Protein AF-A0A1Q9GMV2-F1 (afdb_monomer_lite)

Foldseek 3Di:
DCVVCVPPVNVVVVVVVVVVVVVVVVCVVVVVVVVVVVVVVVVVVVVVVVVVVVVVVVVVVVD

Secondary structure (DSSP, 8-state):
--TTTT-HHHHHHHHHHHHHHHHHHHHHHHHHHHHHHHHHHHHHHHHHHHHHHHHHHHHHHT-

Sequence (63 aa):
MVEWLLNPWVISIIVVSVVVSNIAALKYTANMKFGYRDKIKYLHEKQKREEAQKDEEKKDEQS

InterPro domains:
  IPR021550 Protein of unknown function DUF2897 [PF11446] (4-56)

Structure (mmCIF, N/CA/C/O backbone):
data_AF-A0A1Q9GMV2-F1
#
_entry.id   AF-A0A1Q9GMV2-F1
#
loop_
_atom_site.group_PDB
_atom_site.id
_atom_site.type_symbol
_atom_site.label_atom_id
_atom_site.label_alt_id
_atom_site.label_comp_id
_atom_site.label_asym_id
_atom_site.label_entity_id
_atom_site.label_seq_id
_atom_site.pdbx_PDB_ins_code
_atom_site.Cartn_x
_atom_site.Cartn_y
_atom_site.Cartn_z
_atom_site.occupancy
_atom_site.B_iso_or_equiv
_atom_site.auth_seq_id
_atom_site.auth_comp_id
_atom_site.auth_asym_id
_atom_site.auth_atom_id
_atom_site.pdbx_PDB_model_num
ATOM 1 N N . MET A 1 1 ? 9.728 -6.394 -32.758 1.00 62.84 1 MET A N 1
ATOM 2 C CA . MET A 1 1 ? 8.456 -6.432 -31.966 1.00 62.84 1 MET A CA 1
ATOM 3 C C . MET A 1 1 ? 8.734 -6.529 -30.464 1.00 62.84 1 MET A C 1
ATOM 5 O O . MET A 1 1 ? 8.085 -5.835 -29.695 1.00 62.84 1 MET A O 1
ATOM 9 N N . VAL A 1 2 ? 9.725 -7.325 -30.040 1.00 73.75 2 VAL A N 1
ATOM 10 C CA . VAL A 1 2 ? 10.160 -7.447 -28.632 1.00 73.75 2 VAL A CA 1
ATOM 11 C C . VAL A 1 2 ? 11.067 -6.308 -28.146 1.00 73.75 2 VAL A C 1
ATOM 13 O O . VAL A 1 2 ? 11.178 -6.092 -26.944 1.00 73.75 2 VAL A O 1
ATOM 16 N N . GLU A 1 3 ? 11.680 -5.539 -29.052 1.00 74.44 3 GLU A N 1
ATOM 17 C CA . GLU A 1 3 ? 12.599 -4.448 -28.681 1.00 74.44 3 GLU A CA 1
ATOM 18 C C . GLU A 1 3 ? 11.918 -3.317 -27.900 1.00 74.44 3 GLU A C 1
ATOM 20 O O . GLU A 1 3 ? 12.5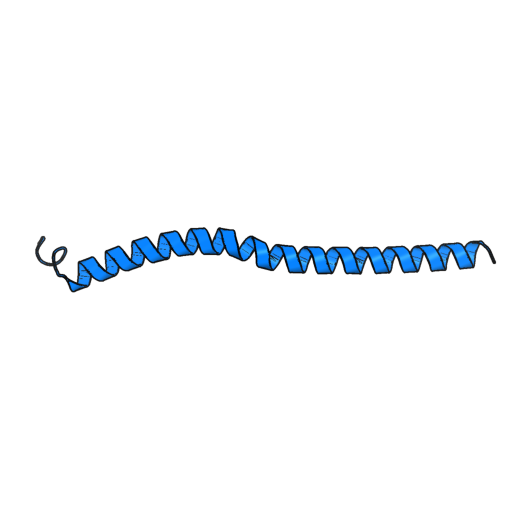57 -2.652 -27.092 1.00 74.44 3 GLU A O 1
ATOM 25 N N . TRP A 1 4 ? 10.611 -3.117 -28.096 1.00 79.44 4 TRP A N 1
ATOM 26 C CA . TRP A 1 4 ? 9.846 -2.130 -27.334 1.00 79.44 4 TRP A CA 1
ATOM 27 C C . TRP A 1 4 ? 9.596 -2.583 -25.890 1.00 79.44 4 TRP A C 1
ATOM 29 O O . TRP A 1 4 ? 9.670 -1.773 -24.971 1.00 79.44 4 TRP A O 1
ATOM 39 N N . LEU A 1 5 ? 9.371 -3.885 -25.676 1.00 78.25 5 LEU A N 1
ATOM 40 C CA . LEU A 1 5 ? 9.189 -4.453 -24.338 1.00 78.25 5 LEU A CA 1
ATOM 41 C C . LEU A 1 5 ? 10.505 -4.467 -23.547 1.00 78.25 5 LEU A C 1
ATOM 43 O O . LEU A 1 5 ? 10.499 -4.257 -22.338 1.00 78.25 5 LEU A O 1
ATOM 47 N N . LEU A 1 6 ? 11.629 -4.682 -24.236 1.00 81.19 6 LEU A N 1
ATOM 48 C CA . LEU A 1 6 ? 12.971 -4.681 -23.646 1.00 81.19 6 LEU A CA 1
ATOM 49 C C . LEU A 1 6 ? 13.580 -3.275 -23.505 1.00 81.19 6 LEU A C 1
ATOM 51 O O . LEU A 1 6 ? 14.751 -3.138 -23.154 1.00 81.19 6 LEU A O 1
ATOM 55 N N . ASN A 1 7 ? 12.805 -2.221 -23.766 1.00 90.75 7 ASN A N 1
ATOM 56 C CA . ASN A 1 7 ? 13.263 -0.855 -23.572 1.00 90.75 7 ASN A CA 1
ATOM 57 C C . ASN A 1 7 ? 13.396 -0.561 -22.062 1.00 90.75 7 ASN A C 1
ATOM 59 O O . ASN A 1 7 ? 12.429 -0.771 -21.319 1.00 90.75 7 ASN A O 1
ATOM 63 N N . PRO A 1 8 ? 14.548 -0.041 -21.590 1.00 87.25 8 PRO A N 1
ATOM 64 C CA . PRO A 1 8 ? 14.796 0.195 -20.165 1.00 87.25 8 PRO A CA 1
ATOM 65 C C . PRO A 1 8 ? 13.724 1.067 -19.497 1.00 87.25 8 PRO A C 1
ATOM 67 O O . PRO A 1 8 ? 13.398 0.863 -18.327 1.00 87.25 8 PRO A O 1
ATOM 70 N N . TRP A 1 9 ? 13.123 1.996 -20.242 1.00 91.25 9 TRP A N 1
ATOM 71 C CA . TRP A 1 9 ? 12.057 2.851 -19.725 1.00 91.25 9 TRP A CA 1
ATOM 72 C C . TRP A 1 9 ? 10.743 2.087 -19.492 1.00 91.25 9 TRP A C 1
ATOM 74 O O . TRP A 1 9 ? 10.091 2.258 -18.464 1.00 91.25 9 TRP A O 1
ATOM 84 N N .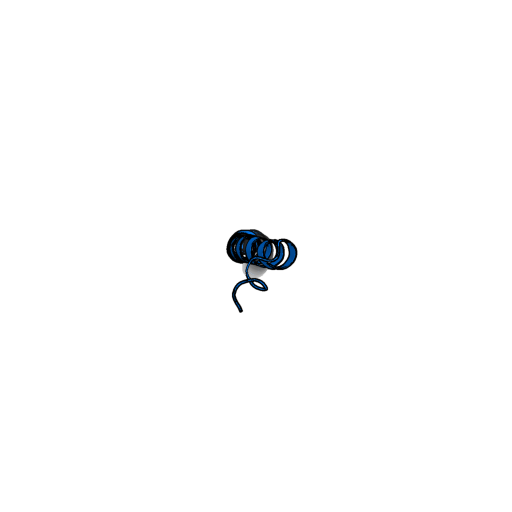 VAL A 1 10 ? 10.388 1.181 -20.406 1.00 89.62 10 VAL A N 1
ATOM 85 C CA . VAL A 1 10 ? 9.157 0.375 -20.339 1.00 89.62 10 VAL A CA 1
ATOM 86 C C . VAL A 1 10 ? 9.245 -0.644 -19.201 1.00 89.62 10 VAL A C 1
ATOM 88 O O . VAL A 1 10 ? 8.307 -0.770 -18.412 1.00 89.62 10 VAL A O 1
ATOM 91 N N . ILE A 1 11 ? 10.397 -1.304 -19.047 1.00 91.81 11 ILE A N 1
ATOM 92 C CA . ILE A 1 11 ? 10.643 -2.241 -17.941 1.00 91.81 11 ILE A CA 1
ATOM 93 C C . ILE A 1 11 ? 10.482 -1.534 -16.587 1.00 91.81 11 ILE A C 1
ATOM 95 O O . ILE A 1 11 ? 9.852 -2.079 -15.680 1.00 91.81 11 ILE A O 1
ATOM 99 N N . SER A 1 12 ? 10.996 -0.307 -16.451 1.00 92.38 12 SER A N 1
ATOM 100 C CA . SER A 1 12 ? 10.891 0.468 -15.209 1.00 92.38 12 SER A CA 1
ATOM 101 C C . SER A 1 12 ? 9.437 0.734 -14.809 1.00 92.38 12 SER A C 1
ATOM 103 O O . SER A 1 12 ? 9.072 0.505 -13.656 1.00 92.38 12 SER A O 1
ATOM 105 N N . ILE A 1 13 ? 8.586 1.128 -15.764 1.00 91.62 13 ILE A N 1
ATOM 106 C CA . ILE A 1 13 ? 7.156 1.365 -15.512 1.00 91.62 13 ILE A CA 1
ATOM 107 C C . ILE A 1 13 ? 6.479 0.083 -15.022 1.00 91.62 13 ILE A C 1
ATOM 109 O O . ILE A 1 13 ? 5.762 0.125 -14.026 1.00 91.62 13 ILE A O 1
ATOM 113 N N . ILE A 1 14 ? 6.750 -1.060 -15.661 1.00 91.94 14 ILE A N 1
ATOM 114 C CA . ILE A 1 14 ? 6.168 -2.352 -15.268 1.00 91.94 14 ILE A CA 1
ATOM 115 C C . ILE A 1 14 ? 6.573 -2.717 -13.833 1.00 91.9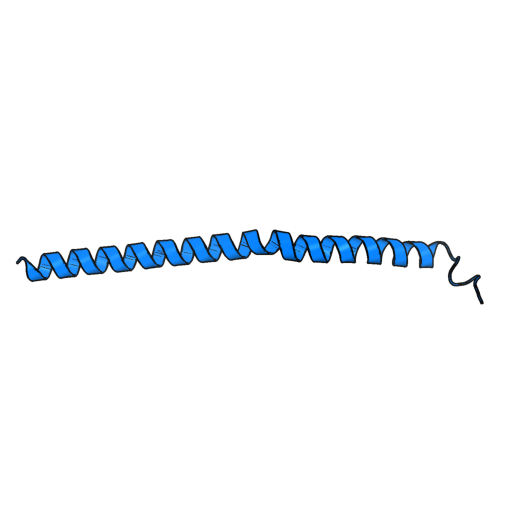4 14 ILE A C 1
ATOM 117 O O . ILE A 1 14 ? 5.716 -3.068 -13.020 1.00 91.94 14 ILE A O 1
ATOM 121 N N . VAL A 1 15 ? 7.861 -2.596 -13.496 1.00 92.62 15 VAL A N 1
ATOM 122 C CA . VAL A 1 15 ? 8.366 -2.895 -12.146 1.00 92.62 15 VAL A CA 1
ATOM 123 C C . VAL A 1 15 ? 7.725 -1.972 -11.107 1.00 92.62 15 VAL A C 1
ATOM 125 O O . VAL A 1 15 ? 7.235 -2.450 -10.083 1.00 92.62 15 VAL A O 1
ATOM 128 N N . VAL A 1 16 ? 7.662 -0.666 -11.380 1.00 91.44 16 VAL A N 1
ATOM 129 C CA . VAL A 1 16 ? 7.016 0.308 -10.486 1.00 91.44 16 VAL A CA 1
ATOM 130 C C . VAL A 1 16 ? 5.526 0.001 -10.323 1.00 91.44 16 VAL A C 1
ATOM 132 O O . VAL A 1 16 ? 5.028 0.034 -9.199 1.00 91.44 16 VAL A O 1
ATOM 135 N N . SER A 1 17 ? 4.816 -0.363 -11.394 1.00 89.56 17 SER A N 1
ATOM 136 C CA . SER A 1 17 ? 3.409 -0.768 -11.321 1.00 89.56 17 SER A CA 1
ATOM 137 C C . SER A 1 17 ? 3.208 -1.985 -10.418 1.00 89.56 17 SER A C 1
ATOM 139 O O . SER A 1 17 ? 2.347 -1.932 -9.546 1.00 89.56 17 SER A O 1
ATOM 141 N N . VAL A 1 18 ? 4.021 -3.040 -10.546 1.00 88.75 18 VAL A N 1
ATOM 142 C CA . VAL A 1 18 ? 3.922 -4.238 -9.685 1.00 88.75 18 VAL A CA 1
ATOM 143 C C . VAL A 1 18 ? 4.178 -3.892 -8.214 1.00 88.75 18 VAL A C 1
ATOM 145 O O . VAL A 1 18 ? 3.449 -4.353 -7.330 1.00 88.75 18 VAL A O 1
ATOM 148 N N . VAL A 1 19 ? 5.170 -3.039 -7.942 1.00 87.69 19 VAL A N 1
ATOM 149 C CA . VAL A 1 19 ? 5.483 -2.574 -6.583 1.00 87.69 19 VAL A CA 1
ATOM 150 C C . VAL A 1 19 ? 4.326 -1.754 -6.003 1.00 87.69 19 VAL A C 1
ATOM 152 O O . VAL A 1 19 ? 3.887 -2.020 -4.883 1.00 87.69 19 VAL A O 1
ATOM 155 N N . VAL A 1 20 ? 3.772 -0.803 -6.761 1.00 83.94 20 VAL A N 1
ATOM 156 C CA . VAL A 1 20 ? 2.637 0.025 -6.319 1.00 83.94 20 VAL A CA 1
ATOM 157 C C . VAL A 1 20 ? 1.361 -0.803 -6.158 1.00 83.94 20 VAL A C 1
ATOM 159 O O . VAL A 1 20 ? 0.624 -0.569 -5.206 1.00 83.94 20 VAL A O 1
ATOM 162 N N . SER A 1 21 ? 1.104 -1.798 -7.010 1.00 81.19 21 SER A N 1
ATOM 163 C CA . SER A 1 21 ? -0.030 -2.722 -6.858 1.00 81.19 21 SER A CA 1
ATOM 164 C C . SER A 1 21 ? 0.057 -3.535 -5.564 1.00 81.19 21 SER A C 1
ATOM 166 O O . SER A 1 21 ? -0.958 -3.734 -4.895 1.00 81.19 21 SER A O 1
ATOM 168 N N . ASN A 1 22 ? 1.261 -3.940 -5.156 1.00 82.94 22 ASN A N 1
ATOM 169 C CA . ASN A 1 22 ? 1.477 -4.613 -3.874 1.00 82.94 22 ASN A CA 1
ATOM 170 C C . ASN A 1 22 ? 1.282 -3.643 -2.692 1.00 82.94 22 ASN A C 1
ATOM 172 O O . ASN A 1 22 ? 0.548 -3.930 -1.745 1.00 82.94 22 ASN A O 1
ATOM 176 N N . ILE A 1 23 ? 1.834 -2.429 -2.796 1.00 77.00 23 ILE A N 1
ATOM 177 C CA . ILE A 1 23 ? 1.632 -1.380 -1.787 1.00 77.00 23 ILE A CA 1
ATOM 178 C C . ILE A 1 23 ? 0.158 -0.971 -1.695 1.00 77.00 23 ILE A C 1
ATOM 180 O O . ILE A 1 23 ? -0.308 -0.672 -0.605 1.00 77.00 23 ILE A O 1
ATOM 184 N N . ALA A 1 24 ? -0.608 -0.976 -2.785 1.00 68.38 24 ALA A N 1
ATOM 185 C CA . ALA A 1 24 ? -2.035 -0.663 -2.772 1.00 68.38 24 ALA A CA 1
ATOM 186 C C . ALA A 1 24 ? -2.844 -1.719 -2.000 1.00 68.38 24 ALA A C 1
ATOM 188 O O . ALA A 1 24 ? -3.735 -1.349 -1.232 1.00 68.38 24 ALA A O 1
ATOM 189 N N . ALA A 1 25 ? -2.487 -3.003 -2.114 1.00 65.62 25 ALA A N 1
ATOM 190 C CA . ALA A 1 25 ? -3.055 -4.066 -1.283 1.00 65.62 25 ALA A CA 1
ATOM 191 C C . ALA A 1 25 ? -2.688 -3.883 0.203 1.00 65.62 25 ALA A C 1
ATOM 193 O O . ALA A 1 25 ? -3.549 -3.980 1.080 1.00 65.62 25 ALA A O 1
ATOM 194 N N . LEU A 1 26 ? -1.438 -3.506 0.497 1.00 63.41 26 LEU A N 1
ATOM 195 C CA . LEU A 1 26 ? -1.006 -3.172 1.860 1.00 63.41 26 LEU A CA 1
ATOM 196 C C . LEU A 1 26 ? -1.648 -1.884 2.387 1.00 63.41 26 LEU A C 1
ATOM 198 O O . LEU A 1 26 ? -1.965 -1.803 3.567 1.00 63.41 26 LEU A O 1
ATOM 202 N N . LYS A 1 27 ? -1.891 -0.880 1.542 1.00 63.97 27 LYS A N 1
ATOM 203 C CA . LYS A 1 27 ? -2.593 0.360 1.892 1.00 63.97 27 LYS A CA 1
ATOM 204 C C . LYS A 1 27 ? -4.046 0.056 2.217 1.00 63.97 27 LYS A C 1
ATOM 206 O O . LYS A 1 27 ? -4.561 0.622 3.173 1.00 63.97 27 LYS A O 1
ATOM 211 N N . TYR A 1 28 ? -4.679 -0.859 1.487 1.00 58.62 28 TYR A N 1
ATOM 212 C CA . TYR A 1 28 ? -6.003 -1.358 1.843 1.00 58.62 28 TYR A CA 1
ATOM 213 C C . TYR A 1 28 ? -5.975 -2.043 3.222 1.00 58.62 28 TYR A C 1
ATOM 215 O O . TYR A 1 28 ? -6.803 -1.722 4.070 1.00 58.62 28 TYR A O 1
ATOM 223 N N . THR A 1 29 ? -4.948 -2.850 3.521 1.00 59.78 29 THR A N 1
ATOM 224 C CA . THR A 1 29 ? -4.764 -3.475 4.849 1.00 59.78 29 THR A CA 1
ATOM 225 C C . THR A 1 29 ? -4.435 -2.471 5.969 1.00 59.78 29 THR A C 1
ATOM 227 O O . THR A 1 29 ? -4.929 -2.599 7.087 1.00 59.78 29 THR A O 1
ATOM 230 N N . ALA A 1 30 ? -3.626 -1.443 5.705 1.00 59.03 30 ALA A N 1
ATOM 231 C CA . ALA A 1 30 ? -3.187 -0.468 6.703 1.00 59.03 30 ALA A CA 1
ATOM 232 C C . ALA A 1 30 ? -4.221 0.648 6.933 1.00 59.03 30 ALA A C 1
ATOM 234 O O . ALA A 1 30 ? -4.335 1.165 8.048 1.00 59.03 30 ALA A O 1
ATOM 235 N N . ASN A 1 31 ? -5.019 1.003 5.920 1.00 54.88 31 ASN A N 1
ATOM 236 C CA . ASN A 1 31 ? -6.088 1.997 6.046 1.00 54.88 31 ASN A CA 1
ATOM 237 C C . ASN A 1 31 ? -7.304 1.464 6.830 1.00 54.88 31 ASN A C 1
ATOM 239 O O . ASN A 1 31 ? -8.058 2.261 7.385 1.00 54.88 31 ASN A O 1
ATOM 243 N N . MET A 1 32 ? -7.423 0.145 7.029 1.00 54.44 32 MET A N 1
ATOM 244 C CA . MET A 1 32 ? -8.366 -0.433 8.003 1.00 54.44 32 MET A CA 1
ATOM 245 C C . MET A 1 32 ? -8.071 0.034 9.437 1.00 54.44 32 MET A C 1
ATOM 247 O O . MET A 1 32 ? -8.991 0.203 10.235 1.00 54.44 32 MET A O 1
ATOM 251 N N . LYS A 1 33 ? -6.805 0.325 9.774 1.00 54.53 33 LYS A N 1
ATOM 252 C CA . LYS A 1 33 ? -6.432 0.795 11.118 1.00 54.53 33 LYS A CA 1
ATOM 253 C C . LYS A 1 33 ? -6.816 2.259 11.368 1.00 54.53 33 LYS A C 1
ATOM 255 O O . LYS A 1 33 ? -7.021 2.638 12.519 1.00 54.53 33 LYS A O 1
ATOM 260 N N . PHE A 1 34 ? -6.933 3.079 10.319 1.00 53.75 34 PHE A N 1
ATOM 261 C CA . PHE A 1 34 ? -7.328 4.486 10.453 1.00 53.75 34 PHE A CA 1
ATOM 262 C C . PHE A 1 34 ? -8.855 4.630 10.576 1.00 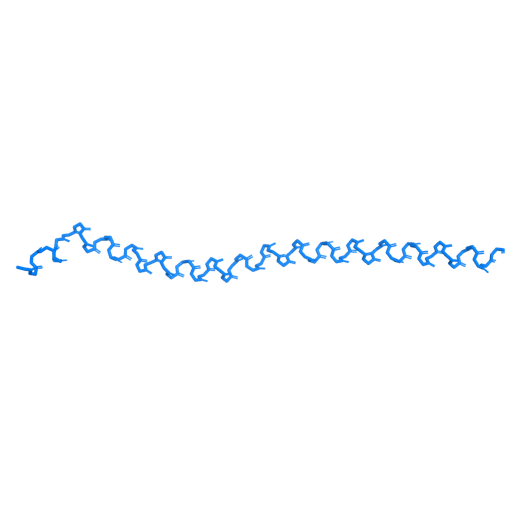53.75 34 PHE A C 1
ATOM 264 O O . PHE A 1 34 ? -9.319 5.338 11.466 1.00 53.75 34 PHE A O 1
ATOM 271 N N . GLY A 1 35 ? -9.632 3.862 9.798 1.00 59.19 35 GLY A N 1
ATOM 272 C CA . GLY A 1 35 ? -11.097 3.817 9.928 1.00 59.19 35 GLY A CA 1
ATOM 273 C C . GLY A 1 35 ? -11.595 3.134 11.213 1.00 59.19 35 GLY A C 1
ATOM 274 O O . GLY A 1 35 ? -12.602 3.543 11.786 1.00 59.19 35 GLY A O 1
ATOM 275 N N . TYR A 1 36 ? -10.870 2.131 11.725 1.00 61.28 36 TYR A N 1
ATOM 276 C CA . TYR A 1 36 ? -11.240 1.438 12.967 1.00 61.28 36 TYR A CA 1
ATOM 277 C C . TYR A 1 36 ? -11.066 2.310 14.221 1.00 61.28 36 TYR A C 1
ATOM 279 O O . TYR A 1 36 ? -11.887 2.246 15.132 1.00 61.28 36 TYR A O 1
ATOM 287 N N . ARG A 1 37 ? -10.031 3.163 14.271 1.00 63.94 37 ARG A N 1
ATOM 288 C CA . ARG A 1 37 ? -9.809 4.082 15.406 1.00 63.94 37 ARG A CA 1
ATOM 289 C C . ARG A 1 37 ? -10.896 5.147 15.506 1.00 63.94 37 ARG A C 1
ATOM 291 O O . ARG A 1 37 ? -11.334 5.446 16.613 1.00 63.94 37 ARG A O 1
ATOM 298 N N . ASP A 1 38 ? -11.343 5.674 14.371 1.00 68.31 38 ASP A N 1
ATOM 299 C CA . ASP A 1 38 ? -12.447 6.634 14.326 1.00 68.31 38 ASP A CA 1
ATOM 300 C C . ASP A 1 38 ? -13.774 5.973 14.731 1.00 68.31 38 ASP A C 1
ATOM 302 O O . ASP A 1 38 ? -14.484 6.472 15.605 1.00 68.31 38 ASP A O 1
ATOM 306 N N . LYS A 1 39 ? -14.030 4.754 14.233 1.00 69.62 39 LYS A N 1
ATOM 307 C CA . LYS A 1 39 ? -15.200 3.953 14.621 1.00 69.62 39 LYS A CA 1
ATOM 308 C C . LYS A 1 39 ? -15.222 3.606 16.113 1.00 69.62 39 LYS A C 1
ATOM 310 O O . LYS A 1 39 ? -16.282 3.681 16.728 1.00 69.62 39 LYS A O 1
ATOM 315 N N . ILE A 1 40 ? -14.081 3.253 16.714 1.00 76.44 40 ILE A N 1
ATOM 316 C CA . ILE A 1 40 ? -13.985 3.025 18.167 1.00 76.44 40 ILE A CA 1
ATOM 317 C C . ILE A 1 40 ? -14.251 4.316 18.938 1.00 76.44 40 ILE A C 1
ATOM 319 O O . ILE A 1 40 ? -14.993 4.291 19.917 1.00 76.44 40 ILE A O 1
ATOM 323 N N . LYS A 1 41 ? -13.679 5.443 18.501 1.00 79.75 41 LYS A N 1
ATOM 324 C CA . LYS A 1 41 ? -13.888 6.736 19.162 1.00 79.75 41 LYS A CA 1
ATOM 325 C C . LYS A 1 41 ? -15.366 7.136 19.139 1.00 79.75 41 LYS A C 1
ATOM 327 O O . LYS A 1 41 ? -15.897 7.532 20.172 1.00 79.75 41 LYS A O 1
ATOM 332 N N . TYR A 1 42 ? -16.032 6.954 17.999 1.00 80.50 42 TYR A N 1
ATOM 333 C CA . TYR A 1 42 ? -17.468 7.184 17.855 1.00 80.50 42 TYR A CA 1
ATOM 334 C C . TYR A 1 42 ? -18.304 6.278 18.773 1.00 80.50 42 TYR A C 1
ATOM 336 O O . TYR A 1 42 ? -19.196 6.761 19.468 1.00 80.50 42 TYR A O 1
ATOM 344 N N . LEU A 1 43 ? -18.003 4.975 18.821 1.00 82.00 43 LEU A N 1
ATOM 345 C CA . LEU A 1 43 ? -18.734 4.027 19.670 1.00 82.00 43 LEU A CA 1
ATOM 346 C C . LEU A 1 43 ? -18.564 4.331 21.164 1.00 82.00 43 LEU A C 1
ATOM 348 O O . LEU A 1 43 ? -19.543 4.299 21.904 1.00 82.00 43 LEU A O 1
ATOM 352 N N . HIS A 1 44 ? -17.351 4.681 21.590 1.00 83.56 44 HIS A N 1
ATOM 353 C CA . HIS A 1 44 ? -17.072 5.031 22.981 1.00 83.56 44 HIS A CA 1
ATOM 354 C C . HIS A 1 44 ? -17.780 6.329 23.399 1.00 83.56 44 HIS A C 1
ATOM 356 O O . HIS A 1 44 ? -18.338 6.413 24.491 1.00 83.56 44 HIS A O 1
ATOM 362 N N . GLU A 1 45 ? -17.814 7.335 22.520 1.00 83.62 45 GLU A N 1
ATOM 363 C CA . GLU A 1 45 ? -18.556 8.568 22.794 1.00 83.62 45 GLU A CA 1
ATOM 364 C C . GLU A 1 45 ? -20.072 8.331 22.840 1.00 83.62 45 GLU A C 1
ATOM 366 O O . GLU A 1 45 ? -20.755 8.922 23.677 1.00 83.62 45 GLU A O 1
ATOM 371 N N . LYS A 1 46 ? -20.597 7.437 21.994 1.00 85.62 46 LYS A N 1
ATOM 372 C CA . LYS A 1 46 ? -22.011 7.052 22.028 1.00 85.62 46 LYS A CA 1
ATOM 373 C C . LYS A 1 46 ? -22.378 6.362 23.346 1.00 85.62 46 LYS A C 1
ATOM 375 O O . LYS A 1 46 ? -23.327 6.798 23.989 1.00 85.62 46 LYS A O 1
ATOM 380 N N . GLN A 1 47 ? -21.597 5.371 23.780 1.00 86.19 47 GLN A N 1
ATOM 381 C CA . GLN A 1 47 ? -21.848 4.670 25.046 1.00 86.19 47 GLN A CA 1
ATOM 382 C C . GLN A 1 47 ? -21.842 5.625 26.240 1.00 86.19 47 GLN A C 1
ATOM 384 O O . GLN A 1 47 ? -22.752 5.581 27.058 1.00 86.19 47 GLN A O 1
ATOM 389 N N . LYS A 1 48 ? -20.880 6.555 26.296 1.00 86.25 48 LYS A N 1
ATOM 390 C CA . LYS A 1 48 ? -20.806 7.533 27.389 1.00 86.25 48 LYS A CA 1
ATOM 391 C C . LYS A 1 48 ? -22.048 8.433 27.465 1.00 86.25 48 LYS A C 1
ATOM 393 O O . LYS A 1 48 ? -22.465 8.814 28.555 1.00 86.25 48 LYS A O 1
ATOM 398 N N . ARG A 1 49 ? -22.640 8.791 26.319 1.00 83.31 49 ARG A N 1
ATOM 399 C CA . ARG A 1 49 ? -23.890 9.572 26.273 1.00 83.31 49 ARG A CA 1
ATOM 400 C C . ARG A 1 49 ? -25.087 8.746 26.740 1.00 83.31 49 ARG A C 1
ATOM 402 O O . ARG A 1 49 ? -25.920 9.266 27.470 1.00 83.31 49 ARG A O 1
ATOM 409 N N . GLU A 1 50 ? -25.157 7.477 26.344 1.00 84.19 50 GLU A N 1
ATOM 410 C CA . GLU A 1 50 ? -26.224 6.559 26.767 1.00 84.19 50 GLU A CA 1
ATOM 411 C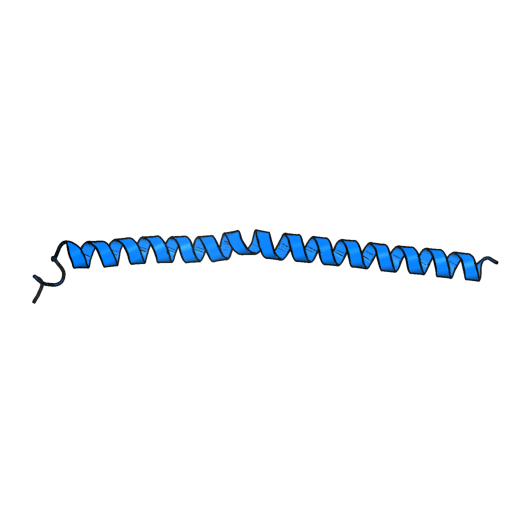 C . GLU A 1 50 ? -26.149 6.258 28.276 1.00 84.19 50 GLU A C 1
ATOM 413 O O . GLU A 1 50 ? -27.178 6.161 28.938 1.00 84.19 50 GLU A O 1
ATOM 418 N N . GLU A 1 51 ? -24.944 6.156 28.839 1.00 83.31 51 GLU A N 1
ATOM 419 C CA . GLU A 1 51 ? -24.728 5.984 30.281 1.00 83.31 51 GLU A CA 1
ATOM 420 C C . GLU A 1 51 ? -25.134 7.226 31.078 1.00 83.31 51 GLU A C 1
ATOM 422 O O . GLU A 1 51 ? -25.818 7.090 32.088 1.00 83.31 51 GLU A O 1
ATOM 427 N N . ALA A 1 52 ? -24.779 8.426 30.605 1.00 81.94 52 ALA A N 1
ATOM 428 C CA . ALA A 1 52 ? -25.188 9.677 31.246 1.00 81.94 52 ALA A CA 1
ATOM 429 C C . ALA A 1 52 ? -26.717 9.835 31.265 1.00 81.94 52 ALA A C 1
ATOM 431 O O . ALA A 1 52 ? -27.285 10.131 32.309 1.00 81.94 52 ALA A O 1
ATOM 432 N N . GLN A 1 53 ? -27.388 9.532 30.150 1.00 80.81 53 GLN A N 1
ATOM 433 C CA . GLN A 1 53 ? -28.851 9.595 30.069 1.00 80.81 53 GLN A CA 1
ATOM 434 C C . GLN A 1 53 ? -29.533 8.585 30.998 1.00 80.81 53 GLN A C 1
ATOM 436 O O . GLN A 1 53 ? -30.542 8.908 31.613 1.00 80.81 53 GLN A O 1
ATOM 441 N N . LYS A 1 54 ? -28.975 7.376 31.142 1.00 79.25 54 LYS A N 1
ATOM 442 C CA . LYS A 1 54 ? -29.498 6.378 32.087 1.00 79.25 54 LYS A CA 1
ATOM 443 C C . LYS A 1 54 ? -2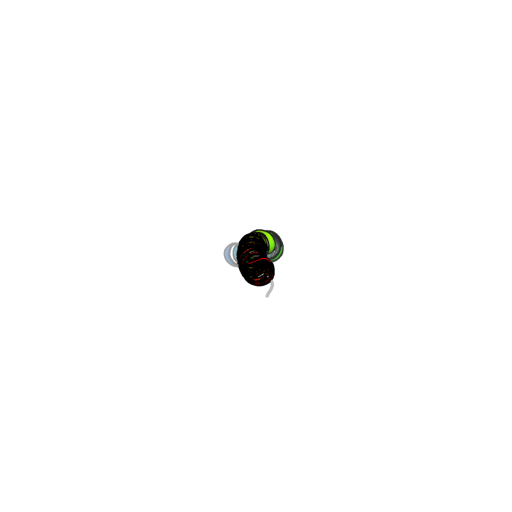9.292 6.770 33.545 1.00 79.25 54 LYS A C 1
ATOM 445 O O . LYS A 1 54 ? -30.103 6.387 34.381 1.00 79.25 54 LYS A O 1
ATOM 450 N N . ASP A 1 55 ? -28.202 7.459 33.863 1.00 77.25 55 ASP A N 1
ATOM 451 C CA . ASP A 1 55 ? -27.948 7.944 35.221 1.00 77.25 55 ASP A CA 1
ATOM 452 C C . ASP A 1 55 ? -28.901 9.094 35.578 1.00 77.25 55 ASP A C 1
ATOM 454 O O . ASP A 1 55 ? -29.472 9.108 36.667 1.00 77.25 55 ASP A O 1
ATOM 458 N N . GLU A 1 56 ? -29.156 9.996 34.625 1.00 75.50 56 GLU A N 1
ATOM 459 C CA . GLU A 1 56 ? -30.146 11.069 34.760 1.00 75.50 56 GLU A CA 1
ATOM 460 C C . GLU A 1 56 ? -31.574 10.516 34.904 1.00 75.50 56 GLU A C 1
ATOM 462 O O . GLU A 1 56 ? -32.277 10.900 35.835 1.00 75.50 56 GLU A O 1
ATOM 467 N N . GLU A 1 57 ? -31.973 9.549 34.070 1.00 73.75 57 GLU A N 1
ATOM 468 C CA . GLU A 1 57 ? -33.289 8.892 34.149 1.00 73.75 57 GLU A CA 1
ATOM 469 C C . GLU A 1 57 ? -33.492 8.168 35.490 1.00 73.75 57 GLU A C 1
ATOM 471 O O . GLU A 1 57 ? -34.534 8.304 36.127 1.00 73.75 57 GLU A O 1
ATOM 476 N N . LYS A 1 58 ? -32.465 7.465 35.985 1.00 71.12 58 LYS A N 1
ATOM 477 C CA . LYS A 1 58 ? -32.528 6.802 37.296 1.00 71.12 58 LYS A CA 1
ATOM 478 C C . LYS A 1 58 ? -32.614 7.776 38.460 1.00 71.12 58 LYS A C 1
ATOM 480 O O . LYS A 1 58 ? -33.194 7.427 39.481 1.00 71.12 58 LYS A O 1
ATOM 485 N N . LYS A 1 59 ? -32.017 8.960 38.338 1.00 68.88 59 LYS A N 1
ATOM 486 C CA . LYS A 1 59 ? -32.029 9.980 39.390 1.00 68.88 59 LYS A CA 1
ATOM 487 C C . LYS A 1 59 ? -33.375 10.705 39.471 1.00 68.88 59 LYS A C 1
ATOM 489 O O . LYS A 1 59 ? -33.797 11.054 40.574 1.00 68.88 59 LYS A O 1
ATOM 494 N N . ASP A 1 60 ? -34.041 10.878 38.333 1.00 66.44 60 ASP A N 1
ATOM 495 C CA . ASP A 1 60 ? -35.413 11.393 38.253 1.00 66.44 60 ASP A CA 1
ATOM 496 C C . ASP A 1 60 ? -36.430 10.363 38.779 1.00 66.44 60 ASP A C 1
ATOM 498 O O . ASP A 1 60 ? -37.340 10.723 39.515 1.00 66.44 60 ASP A O 1
ATOM 502 N N . GLU A 1 61 ? -36.233 9.067 38.503 1.00 64.38 61 GLU A N 1
ATOM 503 C CA . GLU A 1 61 ? -37.118 7.990 38.990 1.00 64.38 61 GLU A CA 1
ATOM 504 C C . GLU A 1 61 ? -36.962 7.697 40.501 1.00 64.38 61 GLU A C 1
ATOM 506 O O . GLU A 1 61 ? -37.834 7.080 41.115 1.00 64.38 61 GLU A O 1
ATOM 511 N N . GLN A 1 62 ? -35.860 8.143 41.119 1.00 57.97 62 GLN A N 1
ATOM 512 C CA . GLN A 1 62 ? -35.592 8.005 42.559 1.00 57.97 62 GLN A CA 1
ATOM 513 C C . GLN A 1 62 ? -35.942 9.249 43.398 1.00 57.97 62 GLN A C 1
ATOM 515 O O . GLN A 1 62 ? -35.770 9.187 44.620 1.00 57.97 62 GLN A O 1
ATOM 520 N N . SER A 1 63 ? -36.377 10.353 42.772 1.00 53.59 63 SER A N 1
ATOM 521 C CA . SER A 1 63 ? -36.747 11.613 43.446 1.00 53.59 63 SER A CA 1
ATOM 522 C C . SER A 1 63 ? -38.246 11.740 43.713 1.00 53.59 63 SER A C 1
ATOM 524 O O . SER A 1 63 ? -39.052 11.182 42.940 1.00 53.59 63 SER A O 1
#

Radius of gyration: 26.99 Å; chains: 1; bounding box: 52×19×75 Å

Organism: NCBI:txid1903952

pLDDT: mean 75.81, std 11.91, range [53.59, 92.62]